Protein AF-A0A1D3K029-F1 (afdb_monomer)

Nearest PDB structures (foldseek):
  4qo6-assembly1_A  TM=7.933E-01  e=5.458E-03  Chlamydia trachomatis D/UW-3/CX
  4qq0-assembly1_A  TM=7.664E-01  e=1.690E-02  Chlamydia trachomatis D/UW-3/CX
  4alz-assembly1_A  TM=7.534E-01  e=2.314E-02  Yersinia enterocolitica
  8y9b-assembly1_A  TM=7.371E-01  e=9.807E-02  synthetic construct
  3tuf-assembly1_A  TM=4.312E-01  e=1.287E+00  Bacillus subtilis

Sequence (148 aa):
MNTADKAAALGVLHEPTQTVVQARAWLEQQLARSGLHQIKVSEVDGQLSAQGSYGSTQKNQWLGLQQAFDSHFGQQVMLLPGVVARNEIAKPRVRFQAVWFGDNPYVINDNGERLFPGAALADNWILERIENHEVILARGEERFTLTL

Organism: NCBI:txid1295141

Secondary structure (DSSP, 8-state):
---------------HHHHHHHHHHHHHHHHHHTT-TTEEEEEETTEEEEEEEE-GGGHHHHHHHHHHHHHHHTTT--EE--EEE----------EEEEE-SSS-EEEETTS-EE-TT-B-GGG-EEEEEETTEEEEEETTEEEEEE-

Structure (mmCIF, N/CA/C/O backbone):
data_AF-A0A1D3K029-F1
#
_entry.id   AF-A0A1D3K029-F1
#
loop_
_atom_site.group_PDB
_atom_site.id
_atom_site.type_symbol
_atom_site.label_atom_id
_atom_site.label_alt_id
_atom_site.label_comp_id
_atom_site.label_asym_id
_atom_site.label_entity_id
_atom_site.label_seq_id
_atom_site.pdbx_PDB_ins_code
_atom_site.Cartn_x
_atom_site.Cartn_y
_atom_site.Cartn_z
_atom_site.occupancy
_atom_site.B_iso_or_equiv
_atom_site.auth_seq_id
_atom_site.auth_comp_id
_atom_site.auth_asym_id
_atom_site.auth_atom_id
_atom_site.pdbx_PDB_model_num
ATOM 1 N N . MET A 1 1 ? -41.685 15.680 60.970 1.00 38.28 1 MET A N 1
ATOM 2 C CA . MET A 1 1 ? -40.921 14.418 60.991 1.00 38.28 1 MET A CA 1
ATOM 3 C C . MET A 1 1 ? -40.690 13.989 59.553 1.00 38.28 1 MET A C 1
ATOM 5 O O . MET A 1 1 ? -41.640 13.972 58.783 1.00 38.28 1 MET A O 1
ATOM 9 N N . ASN A 1 2 ? -39.413 13.775 59.234 1.00 33.38 2 ASN A N 1
ATOM 10 C CA . ASN A 1 2 ? -38.815 13.134 58.052 1.00 33.38 2 ASN A CA 1
ATOM 11 C C . ASN A 1 2 ? -39.607 11.862 57.633 1.00 33.38 2 ASN A C 1
ATOM 13 O O . ASN A 1 2 ? -40.258 11.273 58.490 1.00 33.38 2 ASN A O 1
ATOM 17 N N . THR A 1 3 ? -39.630 11.376 56.389 1.00 35.19 3 THR A N 1
ATOM 18 C CA . THR A 1 3 ? -38.476 11.015 55.551 1.00 35.19 3 THR A CA 1
ATOM 19 C C . THR A 1 3 ? -38.935 10.836 54.101 1.00 35.19 3 THR A C 1
ATOM 21 O O . THR A 1 3 ? -40.013 10.307 53.834 1.00 35.19 3 THR A O 1
ATOM 24 N N . ALA A 1 4 ? -38.086 11.284 53.184 1.00 43.00 4 ALA A N 1
ATOM 25 C CA . ALA A 1 4 ? -38.099 10.957 51.769 1.00 43.00 4 ALA A CA 1
ATOM 26 C C . ALA A 1 4 ? -38.114 9.438 51.518 1.00 43.00 4 ALA A C 1
ATOM 28 O O . ALA A 1 4 ? -37.456 8.706 52.244 1.00 43.00 4 ALA A O 1
ATOM 29 N N . ASP A 1 5 ? -38.739 8.994 50.428 1.00 38.47 5 ASP A N 1
ATOM 30 C CA . ASP A 1 5 ? -37.999 8.156 49.482 1.00 38.47 5 ASP A CA 1
ATOM 31 C C . ASP A 1 5 ? -38.565 8.319 48.069 1.00 38.47 5 ASP A C 1
ATOM 33 O O . ASP A 1 5 ? -39.542 7.711 47.639 1.00 38.47 5 ASP A O 1
ATOM 37 N N . LYS A 1 6 ? -37.940 9.255 47.363 1.00 45.12 6 LYS A N 1
ATOM 38 C CA . LYS A 1 6 ? -37.958 9.356 45.916 1.00 45.12 6 LYS A CA 1
ATOM 39 C C . 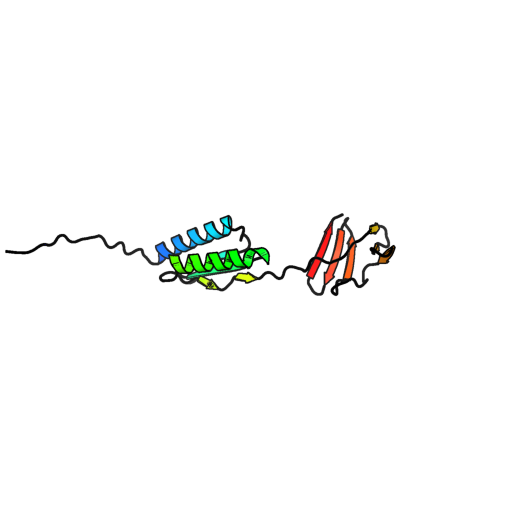LYS A 1 6 ? -36.802 8.471 45.441 1.00 45.12 6 LYS A C 1
ATOM 41 O O . LYS A 1 6 ? -35.728 9.002 45.186 1.00 45.12 6 LYS A O 1
ATOM 46 N N . ALA A 1 7 ? -37.005 7.158 45.343 1.00 39.88 7 ALA A N 1
ATOM 47 C CA . ALA A 1 7 ? -36.139 6.283 44.552 1.00 39.88 7 ALA A CA 1
ATOM 48 C C . ALA A 1 7 ? -36.397 6.615 43.069 1.00 39.88 7 ALA A C 1
ATOM 50 O O . ALA A 1 7 ? -37.390 6.198 42.484 1.00 39.88 7 ALA A O 1
ATOM 51 N N . ALA A 1 8 ? -35.741 7.606 42.468 1.00 37.59 8 ALA A N 1
ATOM 52 C CA . ALA A 1 8 ? -34.344 7.590 42.046 1.00 37.59 8 ALA A CA 1
ATOM 53 C C . ALA A 1 8 ? -34.042 6.384 41.147 1.00 37.59 8 ALA A C 1
ATOM 55 O O . ALA A 1 8 ? -33.658 5.318 41.604 1.00 37.59 8 ALA A O 1
ATOM 56 N N . ALA A 1 9 ? -34.212 6.656 39.853 1.00 40.34 9 ALA A N 1
ATOM 57 C CA . ALA A 1 9 ? -33.406 6.166 38.747 1.00 40.34 9 ALA A CA 1
ATOM 58 C C . ALA A 1 9 ? -33.281 4.644 38.598 1.00 40.34 9 ALA A C 1
ATOM 60 O O . ALA A 1 9 ? -32.461 3.981 39.224 1.00 40.34 9 ALA A O 1
ATOM 61 N N . LEU A 1 10 ? -34.024 4.151 37.609 1.00 41.97 10 LEU A N 1
ATOM 62 C CA . LEU A 1 10 ? -33.663 3.022 36.762 1.00 41.97 10 LEU A CA 1
ATOM 63 C C . LEU A 1 10 ? -32.200 3.188 36.312 1.00 41.97 10 LEU A C 1
ATOM 65 O O . LEU A 1 10 ? -31.910 3.840 35.310 1.00 41.97 10 LEU A O 1
ATOM 69 N N . GLY A 1 11 ? -31.271 2.660 37.105 1.00 42.06 11 GLY A N 1
ATOM 70 C CA . GLY A 1 11 ? -29.882 2.491 36.723 1.00 42.06 11 GLY A CA 1
ATOM 71 C C . GLY A 1 11 ? -29.857 1.480 35.594 1.00 42.06 11 GLY A C 1
ATOM 72 O O . GLY A 1 11 ? -29.977 0.281 35.824 1.00 42.06 11 GLY A O 1
ATOM 73 N N . VAL A 1 12 ? -29.793 1.988 34.369 1.00 52.19 12 VAL A N 1
ATOM 74 C CA . VAL A 1 12 ? -29.663 1.208 33.145 1.00 52.19 12 VAL A CA 1
ATOM 75 C C . VAL A 1 12 ? -28.347 0.438 33.249 1.00 52.19 12 VAL A C 1
ATOM 77 O O . VAL A 1 12 ? -27.272 0.979 32.984 1.00 52.19 12 VAL A O 1
ATOM 80 N N . LEU A 1 13 ? -28.423 -0.812 33.708 1.00 49.41 13 LEU A N 1
ATOM 81 C CA . LEU A 1 13 ? -27.365 -1.801 33.560 1.00 49.41 13 LEU A CA 1
ATOM 82 C C . LEU A 1 13 ? -27.228 -2.027 32.054 1.00 49.41 13 LEU A C 1
ATOM 84 O O . LEU A 1 13 ? -27.903 -2.879 31.488 1.00 49.41 13 LEU A O 1
ATOM 88 N N . HIS A 1 14 ? -26.445 -1.193 31.372 1.00 51.53 14 HIS A N 1
ATOM 89 C CA . HIS A 1 14 ? -26.073 -1.471 29.994 1.00 51.53 14 HIS A CA 1
ATOM 90 C C . HIS A 1 14 ? -25.283 -2.776 30.035 1.00 51.53 14 HIS A C 1
ATOM 92 O O . HIS A 1 14 ? -24.163 -2.813 30.546 1.00 51.53 14 HIS A O 1
ATOM 98 N N . GLU A 1 15 ? -25.923 -3.861 29.604 1.00 60.03 15 GLU A N 1
ATOM 99 C CA . GLU A 1 15 ? -25.316 -5.182 29.575 1.00 60.03 15 GLU A CA 1
ATOM 100 C C . GLU A 1 15 ? -24.002 -5.103 28.783 1.00 60.03 15 GLU A C 1
ATOM 102 O O . GLU A 1 15 ? -23.962 -4.426 27.750 1.00 60.03 15 GLU A O 1
ATOM 107 N N . PRO A 1 16 ? -22.922 -5.769 29.228 1.00 64.31 16 PRO A N 1
ATOM 108 C CA . PRO A 1 16 ? -21.606 -5.685 28.587 1.00 64.31 16 PRO A 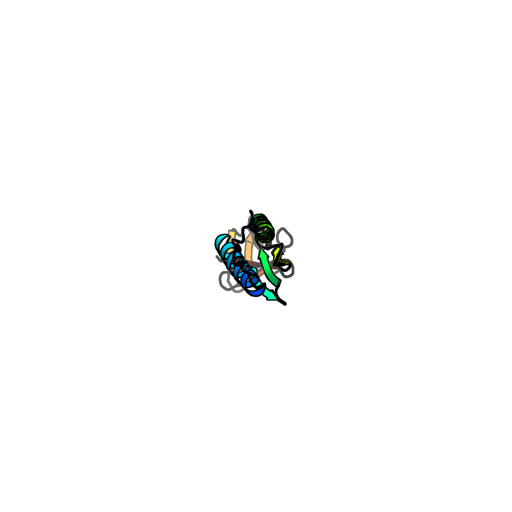CA 1
ATOM 109 C C . PRO A 1 16 ? -21.670 -5.945 27.073 1.00 64.31 16 PRO A C 1
ATOM 111 O O . PRO A 1 16 ? -20.986 -5.282 26.298 1.00 64.31 16 PRO A O 1
ATOM 114 N N . THR A 1 17 ? -22.581 -6.814 26.632 1.00 71.44 17 THR A N 1
ATOM 115 C CA . THR A 1 17 ? -2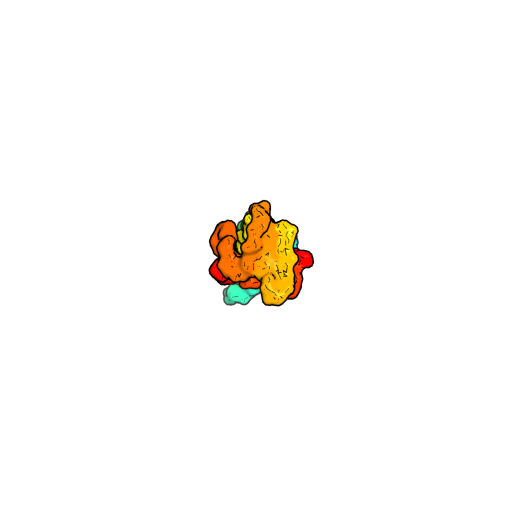2.847 -7.102 25.218 1.00 71.44 17 THR A CA 1
ATOM 116 C C . THR A 1 17 ? -23.358 -5.889 24.427 1.00 71.44 17 THR A C 1
ATOM 118 O O . THR A 1 17 ? -22.940 -5.685 23.290 1.00 71.44 17 THR A O 1
ATOM 121 N N . GLN A 1 18 ? -24.213 -5.037 25.007 1.00 81.44 18 GLN A N 1
ATOM 122 C CA . GLN A 1 18 ? -24.688 -3.813 24.343 1.00 81.44 18 GLN A CA 1
ATOM 123 C C . GLN A 1 18 ? -23.550 -2.804 24.154 1.00 81.44 18 GLN A C 1
ATOM 125 O O . GLN A 1 18 ? -23.440 -2.183 23.096 1.00 81.44 18 GLN A O 1
ATOM 130 N N . THR A 1 19 ? -22.664 -2.681 25.144 1.00 87.56 19 THR A N 1
ATOM 131 C CA . THR A 1 19 ? -21.506 -1.781 25.070 1.00 87.56 19 THR A CA 1
ATOM 132 C C . THR A 1 19 ? -20.505 -2.231 2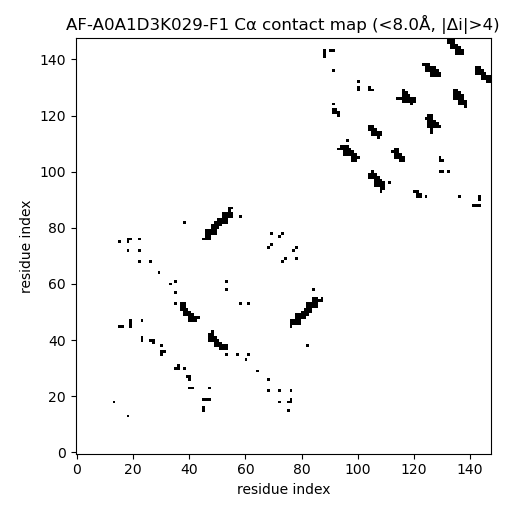4.002 1.00 87.56 19 THR A C 1
ATOM 134 O O . THR A 1 19 ? -20.003 -1.393 23.254 1.00 87.56 19 THR A O 1
ATOM 137 N N . VAL A 1 20 ? -20.259 -3.539 23.856 1.00 91.25 20 VAL A N 1
ATOM 138 C CA . VAL A 1 20 ? -19.376 -4.089 22.806 1.00 91.25 20 VAL A CA 1
ATOM 139 C C . VAL A 1 20 ? -19.926 -3.803 21.405 1.00 91.25 20 VAL A C 1
ATOM 141 O O . VAL A 1 20 ? -19.186 -3.341 20.534 1.00 91.25 20 VAL A O 1
ATOM 144 N N . VAL A 1 21 ? -21.233 -3.991 21.193 1.00 92.38 21 VAL A N 1
ATOM 145 C CA . VAL A 1 21 ? -21.894 -3.691 19.910 1.00 92.38 21 VAL A CA 1
ATOM 146 C C . VAL A 1 21 ? -21.788 -2.201 19.562 1.00 92.38 21 VAL A C 1
ATOM 148 O O . VAL A 1 21 ? -21.472 -1.852 18.423 1.00 92.38 21 VAL A O 1
ATOM 151 N N . GLN A 1 22 ? -21.994 -1.313 20.540 1.00 93.56 22 GLN A N 1
ATOM 152 C CA . GLN A 1 22 ? -21.854 0.135 20.348 1.00 93.56 22 GLN A CA 1
ATOM 153 C C . GLN A 1 22 ? -20.409 0.539 20.038 1.00 93.56 22 GLN A C 1
ATOM 155 O O . GLN A 1 22 ? -20.170 1.298 19.095 1.00 93.56 22 GLN A O 1
ATOM 160 N N . ALA A 1 23 ? -19.446 0.001 20.790 1.00 94.75 23 ALA A N 1
ATOM 161 C CA . ALA A 1 23 ? -18.024 0.253 20.589 1.00 94.75 23 ALA A CA 1
ATOM 162 C C . ALA A 1 23 ? -17.569 -0.199 19.192 1.00 94.75 23 ALA A C 1
ATOM 164 O O . ALA A 1 23 ? -16.852 0.532 18.503 1.00 94.75 23 ALA A O 1
ATOM 165 N N . ARG A 1 24 ? -18.048 -1.362 18.729 1.00 95.62 24 ARG A N 1
ATOM 166 C CA . ARG A 1 24 ? -17.774 -1.878 17.384 1.00 95.62 24 ARG A CA 1
ATOM 167 C C . ARG A 1 24 ? -18.319 -0.957 16.302 1.00 95.62 24 ARG A C 1
ATOM 169 O O . ARG A 1 24 ? -17.566 -0.562 15.415 1.00 95.62 24 ARG A O 1
ATOM 176 N N . ALA A 1 25 ? -19.599 -0.597 16.384 1.00 95.94 25 ALA A N 1
ATOM 177 C CA . ALA A 1 25 ? -20.240 0.264 15.393 1.00 95.94 25 ALA A CA 1
ATOM 178 C C . ALA A 1 25 ? -19.556 1.639 15.312 1.00 95.94 25 ALA A C 1
ATOM 180 O O . ALA A 1 25 ? -19.316 2.163 14.222 1.00 95.94 25 ALA A O 1
ATOM 181 N N . TRP A 1 26 ? -19.186 2.207 16.465 1.00 96.44 26 TRP A N 1
ATOM 182 C CA . TRP A 1 26 ? -18.422 3.449 16.522 1.00 96.44 26 TRP A CA 1
ATOM 183 C C . TRP A 1 26 ? -17.059 3.301 15.834 1.00 96.44 26 TRP A C 1
ATOM 185 O O . TRP A 1 26 ? -16.708 4.130 14.992 1.00 96.44 26 TRP A O 1
ATOM 195 N N . LEU A 1 27 ? -16.318 2.231 16.138 1.00 96.19 27 LEU A N 1
ATOM 196 C CA . LEU A 1 27 ? -14.984 1.989 15.590 1.00 96.19 27 LEU A CA 1
ATOM 197 C C . LEU A 1 27 ? -15.020 1.800 14.068 1.00 96.19 27 LEU A C 1
ATOM 199 O O . LEU A 1 27 ? -14.257 2.443 13.349 1.00 96.19 27 LEU A O 1
ATOM 203 N N . GLU A 1 28 ? -15.945 0.983 13.563 1.00 96.69 28 GLU A N 1
ATOM 204 C CA . GLU A 1 28 ? -16.149 0.760 12.126 1.00 96.69 28 GLU A CA 1
ATOM 205 C C . GLU A 1 28 ? -16.481 2.069 11.388 1.00 96.69 28 GLU A C 1
ATOM 207 O O . GLU A 1 28 ? -15.929 2.345 10.318 1.00 96.69 28 GLU A O 1
ATOM 212 N N . GLN A 1 29 ? -17.315 2.924 11.987 1.00 96.81 29 GLN A N 1
ATOM 213 C CA . GLN A 1 29 ? -17.647 4.229 11.420 1.00 96.81 29 GLN A CA 1
ATOM 214 C C . GLN A 1 29 ? -16.427 5.161 11.351 1.00 96.81 29 GLN A C 1
ATOM 216 O O . GLN A 1 29 ? -16.237 5.844 10.342 1.00 96.81 29 GLN A O 1
ATOM 221 N N . GLN A 1 30 ? -15.599 5.215 12.401 1.00 96.38 30 GLN A N 1
ATOM 222 C CA . GLN A 1 30 ? -14.397 6.057 12.395 1.00 96.38 30 GLN A CA 1
ATOM 223 C C . GLN A 1 30 ? -13.349 5.543 11.404 1.00 96.38 30 GLN A C 1
ATOM 225 O O . GLN A 1 30 ? -12.776 6.336 10.659 1.00 96.38 30 GLN A O 1
ATOM 230 N N . LEU A 1 31 ? -13.160 4.222 11.310 1.00 95.88 31 LEU A N 1
ATOM 231 C CA . LEU A 1 31 ? -12.271 3.616 10.316 1.00 95.88 31 LEU A CA 1
ATOM 232 C C . LEU A 1 31 ? -12.675 3.997 8.886 1.00 95.88 31 LEU A C 1
ATOM 234 O O . LEU A 1 31 ? -11.815 4.353 8.078 1.00 95.88 31 LEU A O 1
ATOM 238 N N . ALA A 1 32 ? -13.977 3.982 8.582 1.00 94.50 32 ALA A N 1
ATOM 239 C CA . ALA A 1 32 ? -14.488 4.402 7.281 1.00 94.50 32 ALA A CA 1
ATOM 240 C C . ALA A 1 32 ? -14.241 5.897 7.008 1.00 94.50 32 ALA A C 1
ATOM 242 O O . ALA A 1 32 ? -13.800 6.251 5.916 1.00 94.50 32 ALA A O 1
ATOM 243 N N . ARG A 1 33 ? -14.475 6.769 7.998 1.00 94.50 33 ARG A N 1
ATOM 244 C CA . ARG A 1 33 ? -14.271 8.226 7.876 1.00 94.50 33 ARG A CA 1
ATOM 245 C C . ARG A 1 33 ? -12.802 8.615 7.701 1.00 94.50 33 ARG A C 1
ATOM 247 O O . ARG A 1 33 ? -12.513 9.555 6.969 1.00 94.50 33 ARG A O 1
ATOM 254 N N . SER A 1 34 ? -11.885 7.885 8.333 1.00 92.00 34 SER A N 1
ATOM 255 C CA . SER A 1 34 ? -10.438 8.130 8.257 1.00 92.00 34 SER A CA 1
ATOM 256 C C . SER A 1 34 ? -9.746 7.410 7.089 1.00 92.00 34 SER A C 1
ATOM 258 O O . SER A 1 34 ? -8.519 7.451 6.984 1.00 92.00 34 SER A O 1
ATOM 260 N N . GLY A 1 35 ? -10.496 6.725 6.217 1.00 91.62 35 GLY A N 1
ATOM 261 C CA . GLY A 1 35 ? -9.940 6.005 5.066 1.00 91.62 35 GLY A CA 1
ATOM 262 C C . GLY A 1 35 ? -9.132 4.748 5.427 1.00 91.62 35 GLY A C 1
ATOM 263 O O . GLY A 1 35 ? -8.355 4.246 4.613 1.00 91.62 35 GLY A O 1
ATOM 264 N N . LEU A 1 36 ? -9.291 4.217 6.642 1.00 93.38 36 LEU A N 1
ATOM 265 C CA . LEU A 1 36 ? -8.575 3.049 7.168 1.00 93.38 36 LEU A CA 1
ATOM 266 C C . LEU A 1 36 ? -9.265 1.728 6.768 1.00 93.38 36 LEU A C 1
ATOM 268 O O . LEU A 1 36 ? -9.447 0.821 7.575 1.00 93.38 36 LEU A O 1
ATOM 272 N N . HIS A 1 37 ? -9.654 1.594 5.497 1.00 91.38 37 HIS A N 1
ATOM 273 C CA . HIS A 1 37 ? -10.496 0.488 5.001 1.00 91.38 37 HIS A CA 1
ATOM 274 C C . HIS A 1 37 ? -9.857 -0.909 5.084 1.00 91.38 37 HIS A C 1
ATOM 276 O O . HIS A 1 37 ? -10.550 -1.924 4.969 1.00 91.38 37 HIS A O 1
ATOM 282 N N . GLN A 1 38 ? -8.533 -0.953 5.242 1.00 90.69 38 GLN A N 1
ATOM 283 C CA . GLN A 1 38 ? -7.735 -2.174 5.360 1.00 90.69 38 GLN A CA 1
ATOM 284 C C . GLN A 1 38 ? -7.738 -2.748 6.784 1.00 90.69 38 GLN A C 1
ATOM 286 O O . GLN A 1 38 ? -7.195 -3.828 6.994 1.00 90.69 38 GLN A O 1
ATOM 291 N N . ILE A 1 39 ? -8.327 -2.038 7.750 1.00 94.69 39 ILE A N 1
ATOM 292 C CA . ILE A 1 39 ? -8.511 -2.507 9.120 1.00 94.69 39 ILE A CA 1
ATOM 293 C C . ILE A 1 39 ? -9.930 -3.058 9.248 1.00 94.69 39 ILE A C 1
ATOM 295 O O . ILE A 1 39 ? -10.904 -2.400 8.875 1.00 94.69 39 ILE A O 1
ATOM 299 N N . LYS A 1 40 ? -10.048 -4.279 9.761 1.00 95.00 40 LYS A N 1
ATOM 300 C CA . LYS A 1 40 ? -11.313 -4.955 10.050 1.00 95.00 40 LYS A CA 1
ATOM 301 C C . LYS A 1 40 ? -11.474 -5.118 11.550 1.00 95.00 40 LYS A C 1
ATOM 303 O O . LYS A 1 40 ? -10.494 -5.344 12.254 1.00 95.00 40 LYS A O 1
ATOM 308 N N . VAL A 1 41 ? -12.714 -5.001 12.012 1.00 95.44 41 VAL A N 1
ATOM 309 C CA . VAL A 1 41 ? -13.078 -5.155 13.419 1.00 95.44 41 VAL A CA 1
ATOM 310 C C . VAL A 1 41 ? -13.896 -6.429 13.570 1.00 95.44 41 VAL A C 1
ATOM 312 O O . VAL A 1 41 ? -14.862 -6.649 12.837 1.00 95.44 41 VAL A O 1
ATOM 315 N N . SER A 1 42 ? -13.511 -7.264 14.524 1.00 93.88 42 SER A N 1
ATOM 316 C CA . SER A 1 42 ? -14.249 -8.455 14.934 1.00 93.88 42 SER A CA 1
ATOM 317 C C . SER A 1 42 ? -14.387 -8.490 16.450 1.00 93.88 42 SER A C 1
ATOM 319 O O . SER A 1 42 ? -13.641 -7.828 17.164 1.00 93.88 42 SER A O 1
ATOM 321 N N . GLU A 1 43 ? -15.337 -9.273 16.944 1.00 92.88 43 GLU A N 1
ATOM 322 C CA . GLU A 1 43 ? -15.479 -9.548 18.372 1.00 92.88 43 GLU A CA 1
ATOM 323 C C . GLU A 1 43 ? -14.819 -10.891 18.702 1.00 92.88 43 GLU A C 1
ATOM 325 O O . GLU A 1 43 ? -14.964 -11.849 17.941 1.00 92.88 43 GLU A O 1
ATOM 330 N N . VAL A 1 44 ? -14.077 -10.948 19.807 1.00 88.94 44 VAL A N 1
ATOM 331 C CA . VAL A 1 44 ? -13.414 -12.150 20.325 1.00 88.94 44 VAL A CA 1
ATOM 332 C C . VAL A 1 44 ? -13.602 -12.165 21.840 1.00 88.94 44 VAL A C 1
ATOM 334 O O . VAL A 1 44 ? -13.111 -11.269 22.518 1.00 88.94 44 VAL A O 1
ATOM 337 N N . ASP A 1 45 ? -14.338 -13.147 22.363 1.00 85.38 45 ASP A N 1
ATOM 338 C CA . ASP A 1 45 ? -14.570 -13.342 23.805 1.00 85.38 45 ASP A CA 1
ATOM 339 C C . ASP A 1 45 ? -15.058 -12.078 24.553 1.00 85.38 45 ASP A C 1
ATOM 341 O O . ASP A 1 45 ? -14.596 -11.759 25.649 1.00 85.38 45 ASP A O 1
ATOM 345 N N . GLY A 1 46 ? -15.980 -11.320 23.945 1.00 84.00 46 GLY A N 1
ATOM 346 C CA . GLY A 1 46 ? -16.512 -10.069 24.508 1.00 84.00 46 GLY A CA 1
ATOM 347 C C . GLY A 1 46 ? -15.558 -8.870 24.422 1.00 84.00 46 GLY A C 1
ATOM 348 O O . GLY A 1 46 ? -15.834 -7.813 24.988 1.00 84.00 46 GLY A O 1
ATOM 349 N N . GLN A 1 47 ? -14.439 -9.014 23.714 1.00 88.94 47 GLN A N 1
ATOM 350 C CA . GLN A 1 47 ? -13.490 -7.949 23.395 1.00 88.94 47 GLN A CA 1
ATOM 351 C C . GLN A 1 47 ? -13.546 -7.626 21.905 1.00 88.94 47 GLN A C 1
ATOM 353 O O . GLN A 1 47 ? -14.018 -8.427 21.096 1.00 88.94 47 GLN A O 1
ATOM 358 N N . LEU A 1 48 ? -13.025 -6.466 21.515 1.00 94.88 48 LEU A N 1
ATOM 359 C CA . LEU A 1 48 ? -12.884 -6.122 20.104 1.00 94.88 48 LEU A CA 1
ATOM 360 C C . LEU A 1 48 ? -11.463 -6.394 19.635 1.00 94.88 48 LEU A C 1
ATOM 362 O O . LEU A 1 48 ? -10.501 -6.043 20.303 1.00 94.88 48 LEU A O 1
ATOM 366 N N . SER A 1 49 ? -11.323 -6.979 18.454 1.00 94.69 49 SER A N 1
ATOM 367 C CA . SER A 1 49 ? -10.052 -7.144 17.761 1.00 94.69 49 SER A CA 1
ATOM 368 C C 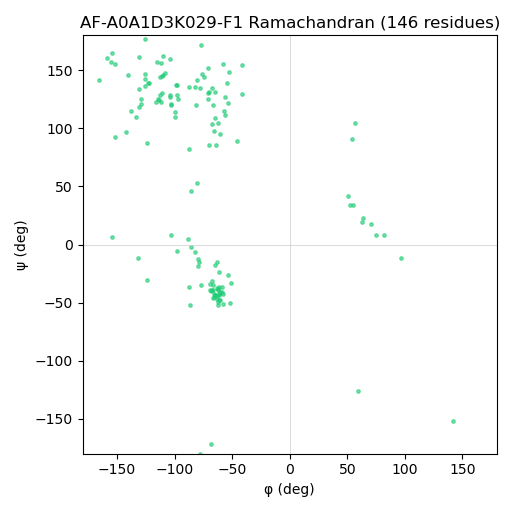. SER A 1 49 ? -10.064 -6.308 16.493 1.00 94.69 49 SER A C 1
ATOM 370 O O . SER A 1 49 ? -10.960 -6.448 15.661 1.00 94.69 49 SER A O 1
ATOM 372 N N . ALA A 1 50 ? -9.070 -5.432 16.350 1.00 95.25 50 ALA A N 1
ATOM 373 C CA . ALA A 1 50 ? -8.813 -4.723 15.106 1.00 95.25 50 ALA A CA 1
ATOM 374 C C . ALA A 1 50 ? -7.615 -5.366 14.408 1.00 95.25 50 ALA A C 1
ATOM 376 O O . ALA A 1 50 ? -6.512 -5.392 14.954 1.00 95.25 50 ALA A O 1
ATOM 377 N N . GLN A 1 51 ? -7.829 -5.867 13.196 1.00 95.19 51 GLN A N 1
ATOM 378 C CA . GLN A 1 51 ? -6.813 -6.553 12.404 1.00 95.19 51 GLN A CA 1
ATOM 379 C C . GLN A 1 51 ? -6.622 -5.866 11.060 1.00 95.19 51 GLN A C 1
ATOM 381 O O . GLN A 1 51 ? -7.591 -5.472 10.413 1.00 95.19 51 GLN A O 1
ATOM 386 N N . GLY A 1 52 ? -5.373 -5.738 10.621 1.00 92.44 52 GLY A N 1
ATOM 387 C CA . GLY A 1 52 ? -5.055 -5.208 9.299 1.00 92.44 52 GLY A CA 1
ATOM 388 C C . GLY A 1 52 ? -3.826 -4.319 9.302 1.00 92.44 52 GLY A C 1
ATOM 389 O O . GLY A 1 52 ? -2.927 -4.477 10.125 1.00 92.44 52 GLY A O 1
ATOM 390 N N . SER A 1 53 ? -3.784 -3.376 8.362 1.00 91.81 53 SER A N 1
ATOM 391 C CA . SER A 1 53 ? -2.621 -2.506 8.195 1.00 91.81 53 SER A CA 1
ATOM 392 C C . SER A 1 53 ? -2.983 -1.060 7.875 1.00 91.81 53 SER A C 1
ATOM 394 O O . SER A 1 53 ? -3.911 -0.845 7.096 1.00 91.81 53 SER A O 1
ATOM 396 N N . TYR A 1 54 ? -2.204 -0.094 8.361 1.00 90.19 54 TYR A N 1
ATOM 397 C CA . TYR A 1 54 ? -2.272 1.313 7.932 1.00 90.19 54 TYR A CA 1
ATOM 398 C C . TYR A 1 54 ? -1.049 1.703 7.081 1.00 90.19 54 TYR A C 1
ATOM 400 O O . TYR A 1 54 ? 0.044 1.187 7.303 1.00 90.19 54 TYR A O 1
ATOM 408 N N . GLY A 1 55 ? -1.219 2.607 6.109 1.00 85.19 55 GLY A N 1
ATOM 409 C CA . GLY A 1 55 ? -0.109 3.169 5.316 1.00 85.19 55 GLY A CA 1
ATOM 410 C C . GLY A 1 55 ? 0.694 4.246 6.063 1.00 85.19 55 GLY A C 1
ATOM 411 O O . GLY A 1 55 ? 0.277 4.712 7.126 1.00 85.19 55 GLY A O 1
ATOM 412 N N . SER A 1 56 ? 1.820 4.705 5.504 1.00 78.75 56 SER A N 1
ATOM 413 C CA . SER A 1 56 ? 2.749 5.633 6.182 1.00 78.75 56 SER A CA 1
ATOM 414 C C . SER A 1 56 ? 2.091 6.949 6.597 1.00 78.75 56 SER A C 1
ATOM 416 O O . SER A 1 56 ? 2.375 7.488 7.667 1.00 78.75 56 SER A O 1
ATOM 418 N N . THR A 1 57 ? 1.169 7.460 5.781 1.00 82.81 57 THR A N 1
ATOM 419 C CA . THR A 1 57 ? 0.444 8.717 6.041 1.00 82.81 57 THR A CA 1
ATOM 420 C C . THR A 1 57 ? -0.693 8.559 7.054 1.00 82.81 57 THR A C 1
ATOM 422 O O . THR A 1 57 ? -1.195 9.546 7.589 1.00 82.81 57 THR A O 1
ATOM 425 N N . GLN A 1 58 ? -1.096 7.321 7.347 1.00 89.94 58 GLN A N 1
ATOM 426 C CA . GLN A 1 58 ? -2.269 7.001 8.159 1.00 89.94 58 GLN A CA 1
ATOM 427 C C . GLN A 1 58 ? -1.929 6.695 9.622 1.00 89.94 58 GLN A C 1
ATOM 429 O O . GLN A 1 58 ? -2.835 6.555 10.442 1.00 89.94 58 GLN A O 1
ATOM 434 N N . LYS A 1 59 ? -0.639 6.643 9.982 1.00 90.19 59 LYS A N 1
ATOM 435 C CA . LYS A 1 59 ? -0.184 6.333 11.346 1.00 90.19 59 LYS A CA 1
ATOM 436 C C . LYS A 1 59 ? -0.850 7.214 12.406 1.00 90.19 59 LYS A C 1
ATOM 438 O O . LYS A 1 59 ? -1.401 6.699 13.373 1.00 90.19 59 LYS A O 1
ATOM 443 N N . ASN A 1 60 ? -0.839 8.533 12.211 1.00 92.06 60 ASN A N 1
ATOM 444 C CA . ASN A 1 60 ? -1.424 9.469 13.178 1.00 92.06 60 ASN A CA 1
ATOM 445 C C . ASN A 1 60 ? -2.952 9.335 13.268 1.00 92.06 60 ASN A C 1
ATOM 447 O O . ASN A 1 60 ? -3.510 9.519 14.345 1.00 92.06 60 ASN A O 1
ATOM 451 N N . GLN A 1 61 ? -3.619 8.975 12.165 1.00 93.81 61 GLN A N 1
ATOM 452 C CA . GLN A 1 61 ? -5.063 8.718 12.154 1.00 93.81 61 GLN A CA 1
ATOM 453 C C . GLN A 1 61 ? -5.403 7.476 12.979 1.00 93.81 61 GLN A C 1
ATOM 455 O O . GLN A 1 61 ? -6.307 7.520 13.806 1.00 93.81 61 GLN A O 1
ATOM 460 N N . TRP A 1 62 ? -4.646 6.390 12.798 1.00 94.62 62 TRP A N 1
ATOM 461 C CA . TRP A 1 62 ? -4.825 5.169 13.578 1.00 94.62 62 TRP A CA 1
ATOM 462 C C . TRP A 1 62 ? -4.569 5.401 15.073 1.00 94.62 62 TRP A C 1
ATOM 464 O O . TRP A 1 62 ? -5.424 5.069 15.888 1.00 94.62 62 TRP A O 1
ATOM 474 N N . LEU A 1 63 ? -3.449 6.037 15.436 1.00 93.75 63 LEU A N 1
ATOM 475 C CA . LEU A 1 63 ? -3.124 6.321 16.840 1.00 93.75 63 LEU A CA 1
ATOM 476 C C . LEU A 1 63 ? -4.170 7.223 17.510 1.00 93.75 63 LEU A C 1
ATOM 478 O O . LEU A 1 63 ? -4.594 6.943 18.629 1.00 93.75 63 LEU A O 1
ATOM 482 N N . GLY A 1 64 ? -4.623 8.275 16.820 1.00 94.88 64 GLY A N 1
ATOM 483 C CA . GLY A 1 64 ? -5.678 9.150 17.334 1.00 94.88 64 GLY A CA 1
ATOM 484 C C . GLY A 1 64 ? -7.008 8.417 17.525 1.00 94.88 64 GLY A C 1
ATOM 485 O O . GLY A 1 64 ? -7.704 8.641 18.513 1.00 94.88 64 GLY A O 1
ATOM 486 N N . LEU A 1 65 ? -7.340 7.498 16.618 1.00 95.25 65 LEU A N 1
ATOM 487 C CA . LEU A 1 65 ? -8.544 6.677 16.706 1.00 95.25 65 LEU A CA 1
ATOM 488 C C . LEU A 1 65 ? -8.468 5.663 17.859 1.00 95.25 65 LEU A C 1
ATOM 490 O O . LEU A 1 65 ? -9.461 5.506 18.567 1.00 95.25 65 LEU A O 1
ATOM 494 N N . GLN A 1 66 ? -7.308 5.041 18.105 1.00 94.50 66 GLN A N 1
ATOM 495 C CA . GLN A 1 66 ? -7.097 4.197 19.290 1.00 94.50 66 GLN A CA 1
ATOM 496 C C . GLN A 1 66 ? -7.282 4.999 20.582 1.00 94.50 66 GLN A C 1
ATOM 498 O O . GLN A 1 66 ? -8.046 4.598 21.452 1.00 94.50 66 GLN A O 1
ATOM 503 N N . GLN A 1 67 ? -6.666 6.179 20.676 1.00 95.38 67 GLN A N 1
ATOM 504 C CA . GLN A 1 67 ? -6.786 7.030 21.861 1.00 95.38 67 GLN A CA 1
ATOM 505 C C . GLN A 1 67 ? -8.235 7.482 22.111 1.00 95.38 67 GLN A C 1
ATOM 507 O O . GLN A 1 67 ? -8.692 7.526 23.257 1.00 95.38 67 GLN A O 1
ATOM 512 N N . ALA A 1 68 ? -8.970 7.808 21.045 1.00 94.69 68 ALA A N 1
ATOM 513 C CA . ALA A 1 68 ? -10.387 8.134 21.138 1.00 94.69 68 ALA A CA 1
ATOM 514 C C . ALA A 1 68 ? -11.216 6.916 21.581 1.00 94.69 68 ALA A C 1
ATOM 516 O O . ALA A 1 68 ? -12.069 7.059 22.455 1.00 94.69 68 ALA A O 1
ATOM 517 N N . PHE A 1 69 ? -10.936 5.721 21.050 1.00 95.31 69 PHE A N 1
ATOM 518 C CA . PHE A 1 69 ? -11.593 4.484 21.478 1.00 95.31 69 PHE A CA 1
ATOM 519 C C . PHE A 1 69 ? -11.390 4.231 22.975 1.00 95.31 69 PHE A C 1
A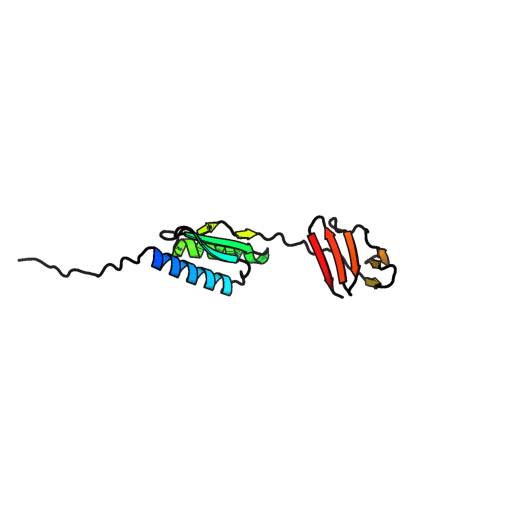TOM 521 O O . PHE A 1 69 ? -12.366 4.062 23.705 1.00 95.31 69 PHE A O 1
ATOM 528 N N . ASP A 1 70 ? -10.143 4.278 23.443 1.00 93.44 70 ASP A N 1
ATOM 529 C CA . ASP A 1 70 ? -9.797 4.028 24.843 1.00 93.44 70 ASP A CA 1
ATOM 530 C C . ASP A 1 70 ? -10.472 5.041 25.780 1.00 93.44 70 ASP A C 1
ATOM 532 O O . ASP A 1 70 ? -10.945 4.680 26.857 1.00 93.44 70 ASP A O 1
ATOM 536 N N . SER A 1 71 ? -10.599 6.297 25.341 1.00 93.81 71 SER A N 1
ATOM 537 C CA . SER A 1 71 ? -11.283 7.353 26.099 1.00 93.81 71 SER A CA 1
ATOM 538 C C . SER A 1 71 ? -12.799 7.140 26.195 1.00 93.81 71 SER A C 1
ATOM 540 O O . SER A 1 71 ? -13.399 7.498 27.207 1.00 93.81 71 SER A O 1
ATOM 542 N N . HIS A 1 72 ? -13.430 6.582 25.155 1.00 92.75 72 HIS A N 1
ATOM 543 C CA . HIS A 1 72 ? -14.880 6.361 25.111 1.00 92.75 72 HIS A CA 1
ATOM 544 C C . HIS A 1 72 ? -15.313 5.019 25.714 1.00 92.75 72 HIS A C 1
ATOM 546 O O . HIS A 1 72 ? -16.366 4.954 26.343 1.00 92.75 72 HIS A O 1
ATOM 552 N N . PHE A 1 73 ? -14.522 3.961 25.520 1.00 93.69 73 PHE A N 1
ATOM 553 C CA . PHE A 1 73 ? -14.926 2.580 25.803 1.00 93.69 73 PHE A CA 1
ATOM 554 C C . PHE A 1 73 ? -13.902 1.780 26.614 1.00 93.69 73 PHE A C 1
ATOM 556 O O . PHE A 1 73 ? -14.250 0.713 27.113 1.00 93.69 73 PHE A O 1
ATOM 563 N N . GLY A 1 74 ? -12.671 2.271 26.801 1.00 88.69 74 GLY A N 1
ATOM 564 C CA . GLY A 1 74 ? -11.553 1.490 27.351 1.00 88.69 74 GLY A CA 1
ATOM 565 C C . GLY A 1 74 ? -11.734 0.984 28.788 1.00 88.69 74 GLY A C 1
ATOM 566 O O . GLY A 1 74 ? -11.019 0.082 29.212 1.00 88.69 74 GLY A O 1
ATOM 567 N N . GLN A 1 75 ? -12.706 1.514 29.539 1.00 89.88 75 GLN A N 1
ATOM 568 C CA . GLN A 1 75 ? -13.071 0.984 30.862 1.00 89.88 75 GLN A CA 1
ATOM 569 C C . GLN A 1 75 ? -13.967 -0.263 30.804 1.00 89.88 75 GLN A C 1
ATOM 571 O O . GLN A 1 75 ? -14.085 -0.973 31.799 1.00 89.88 75 GLN A O 1
ATOM 576 N N . GLN A 1 76 ? -14.628 -0.512 29.671 1.00 90.12 76 GLN A N 1
ATOM 577 C CA . GLN A 1 76 ? -15.653 -1.552 29.521 1.00 90.12 76 GLN A CA 1
ATOM 578 C C . GLN A 1 76 ? -15.338 -2.537 28.393 1.00 90.12 76 GLN A C 1
ATOM 580 O O . GLN A 1 76 ? -15.738 -3.694 28.467 1.00 90.12 76 GLN A O 1
ATOM 585 N N . VAL A 1 77 ? -14.642 -2.082 27.349 1.00 91.44 77 VAL A N 1
ATOM 586 C CA . VAL A 1 77 ? -14.337 -2.860 26.149 1.00 91.44 77 VAL A CA 1
ATOM 587 C C . VAL A 1 77 ? -12.850 -2.738 25.854 1.00 91.44 77 VAL A C 1
ATOM 589 O O . VAL A 1 77 ? -12.343 -1.650 25.590 1.00 91.44 77 VAL A O 1
ATOM 592 N N . MET A 1 78 ? -12.152 -3.871 25.878 1.00 91.81 78 MET A N 1
ATOM 593 C CA . MET A 1 78 ? -10.745 -3.940 25.497 1.00 91.81 78 MET A CA 1
ATOM 594 C C . MET A 1 78 ? -10.612 -4.033 23.973 1.00 91.81 78 MET A C 1
ATOM 596 O O . MET A 1 78 ? -11.327 -4.808 23.331 1.00 91.81 78 MET A O 1
ATOM 600 N N . LEU A 1 79 ? -9.680 -3.261 23.408 1.00 93.81 79 LEU A N 1
ATOM 601 C CA . LEU A 1 79 ? -9.272 -3.365 22.010 1.00 93.81 79 LEU A CA 1
ATOM 602 C C . LEU A 1 79 ? -7.974 -4.171 21.907 1.00 93.81 79 LEU A C 1
ATOM 604 O O . LEU A 1 79 ? -6.900 -3.708 22.291 1.00 93.81 79 LEU A O 1
ATOM 608 N N . LEU A 1 80 ? -8.066 -5.381 21.367 1.00 91.12 80 LEU A N 1
ATOM 609 C CA . LEU A 1 80 ? -6.922 -6.240 21.118 1.00 91.12 80 LEU A CA 1
ATOM 610 C C . LEU A 1 80 ? -6.063 -5.678 19.975 1.00 91.12 80 LEU A C 1
ATOM 612 O O . LEU A 1 80 ? -6.587 -5.365 18.897 1.00 91.12 80 LEU A O 1
ATOM 616 N N . PRO A 1 81 ? -4.737 -5.589 20.171 1.00 82.44 81 PRO A N 1
ATOM 617 C CA . PRO A 1 81 ? -3.828 -5.119 19.142 1.00 82.44 81 PRO A CA 1
ATOM 618 C C . PRO A 1 81 ? -3.702 -6.160 18.023 1.00 82.44 81 PRO A C 1
ATOM 620 O O . PRO A 1 81 ? -3.343 -7.309 18.259 1.00 82.44 81 PRO A O 1
ATOM 623 N N . GLY A 1 82 ? -3.958 -5.743 16.787 1.00 89.50 82 GLY A N 1
ATOM 624 C CA . GLY A 1 82 ? -3.736 -6.563 15.589 1.00 89.50 82 GLY A CA 1
ATOM 625 C C . GLY A 1 82 ? -3.499 -5.741 14.322 1.00 89.50 82 GLY A C 1
ATOM 626 O O . GLY A 1 82 ? -3.429 -6.289 13.222 1.00 89.50 82 GLY A O 1
ATOM 627 N N . VAL A 1 83 ? -3.381 -4.420 14.464 1.00 90.75 83 VAL A N 1
ATOM 628 C CA . VAL A 1 83 ? -3.113 -3.506 13.357 1.00 90.75 83 VAL A CA 1
ATOM 629 C C . VAL A 1 83 ? -1.626 -3.206 13.302 1.00 90.75 83 VAL A C 1
ATOM 631 O O . VAL A 1 83 ? -1.040 -2.720 14.270 1.00 90.75 83 VAL A O 1
ATOM 634 N N . VAL A 1 84 ? -1.028 -3.450 12.143 1.00 90.75 84 VAL A N 1
ATOM 635 C CA . VAL A 1 84 ? 0.397 -3.221 11.899 1.00 90.75 84 VAL A CA 1
ATOM 636 C C . VAL A 1 84 ? 0.614 -2.082 10.906 1.00 90.75 84 VAL A C 1
ATOM 638 O O . VAL A 1 84 ? -0.244 -1.770 10.083 1.00 90.75 84 VAL A O 1
ATOM 641 N N . ALA A 1 85 ? 1.779 -1.441 10.954 1.00 86.06 85 ALA A N 1
ATOM 642 C CA . ALA A 1 85 ? 2.177 -0.571 9.854 1.00 86.06 85 ALA A CA 1
ATOM 643 C C . ALA A 1 85 ? 2.370 -1.432 8.598 1.00 86.06 85 ALA A C 1
ATOM 645 O O . ALA A 1 85 ? 3.042 -2.464 8.644 1.00 86.06 85 ALA A O 1
ATOM 646 N N . ARG A 1 86 ? 1.781 -1.023 7.474 1.00 80.69 86 ARG A N 1
ATOM 647 C CA . ARG A 1 86 ? 2.103 -1.615 6.178 1.00 80.69 86 ARG A CA 1
ATOM 648 C C . ARG A 1 86 ? 3.511 -1.163 5.801 1.00 80.69 86 ARG A C 1
ATOM 650 O O . ARG A 1 86 ? 3.776 0.037 5.799 1.00 80.69 86 ARG A O 1
ATOM 657 N N . ASN A 1 87 ? 4.376 -2.098 5.416 1.00 67.19 87 ASN A N 1
ATOM 658 C CA . ASN A 1 87 ? 5.582 -1.731 4.682 1.00 67.19 87 ASN A CA 1
ATOM 659 C C . ASN A 1 87 ? 5.144 -1.147 3.341 1.00 67.19 87 ASN A C 1
ATOM 661 O O . ASN A 1 87 ? 4.609 -1.853 2.485 1.00 67.19 87 ASN A O 1
ATOM 665 N N . GLU A 1 88 ? 5.305 0.162 3.179 1.00 63.69 88 GLU A N 1
ATOM 666 C CA . GLU A 1 88 ? 5.203 0.755 1.858 1.00 63.69 88 GLU A CA 1
ATOM 667 C C . GLU A 1 88 ? 6.375 0.239 1.038 1.00 63.69 88 GLU A C 1
ATOM 669 O O . GLU A 1 88 ? 7.535 0.457 1.394 1.00 63.69 88 GLU A O 1
ATOM 674 N N . ILE A 1 89 ? 6.057 -0.446 -0.061 1.00 64.81 89 ILE A N 1
ATOM 675 C CA . ILE A 1 89 ? 7.046 -0.757 -1.082 1.00 64.81 89 ILE A CA 1
ATOM 676 C C . ILE A 1 89 ? 7.635 0.585 -1.497 1.00 64.81 89 ILE A C 1
ATOM 678 O O . ILE A 1 89 ? 6.930 1.437 -2.047 1.00 64.81 89 ILE A O 1
ATOM 682 N N . ALA A 1 90 ? 8.906 0.803 -1.160 1.00 67.56 90 ALA A N 1
ATOM 683 C CA . ALA A 1 90 ? 9.574 2.053 -1.471 1.00 67.56 90 ALA A CA 1
ATOM 684 C C . ALA A 1 90 ? 9.490 2.245 -2.983 1.00 67.56 90 ALA A C 1
ATOM 686 O O . ALA A 1 90 ? 10.033 1.434 -3.733 1.00 67.56 90 ALA A O 1
ATOM 687 N N . LYS A 1 91 ? 8.773 3.287 -3.426 1.00 76.44 91 LYS A N 1
ATOM 688 C CA . LYS A 1 91 ? 8.589 3.535 -4.854 1.00 76.44 91 LYS A CA 1
ATOM 689 C C . LYS A 1 91 ? 9.975 3.583 -5.513 1.00 76.44 91 LYS A C 1
ATOM 691 O O . LYS A 1 91 ? 10.785 4.419 -5.098 1.00 76.44 91 LYS A O 1
ATOM 696 N N . PRO A 1 92 ? 10.256 2.718 -6.503 1.00 82.31 92 PRO A N 1
ATOM 697 C CA . PRO A 1 92 ? 11.556 2.672 -7.151 1.00 82.31 92 PRO A CA 1
ATOM 698 C C . PRO A 1 92 ? 11.892 4.055 -7.706 1.00 82.31 92 PRO A C 1
ATOM 700 O O . PRO A 1 92 ? 11.093 4.652 -8.433 1.00 82.31 92 PRO A O 1
ATOM 703 N N . ARG A 1 93 ? 13.068 4.587 -7.360 1.00 85.00 93 ARG A N 1
ATOM 704 C CA . ARG A 1 93 ? 13.556 5.879 -7.868 1.00 85.00 93 ARG A CA 1
ATOM 705 C C . ARG A 1 93 ? 14.148 5.720 -9.264 1.00 85.00 93 ARG A C 1
ATOM 707 O O . ARG A 1 93 ? 15.288 6.089 -9.513 1.00 85.00 93 ARG A O 1
ATOM 714 N N . VAL A 1 94 ? 13.373 5.137 -10.166 1.00 87.75 94 VAL A N 1
ATOM 715 C CA . VAL A 1 94 ? 13.797 4.865 -11.536 1.00 87.75 94 VAL A CA 1
ATOM 716 C C . VAL A 1 94 ? 13.054 5.773 -12.499 1.00 87.75 94 VAL A C 1
ATOM 718 O O . VAL A 1 94 ? 11.890 6.125 -12.287 1.00 87.75 94 VAL A O 1
ATOM 721 N N . ARG A 1 95 ? 13.742 6.164 -13.566 1.00 89.06 95 ARG A N 1
ATOM 722 C CA . ARG A 1 95 ? 13.166 6.876 -14.701 1.00 89.06 95 ARG A CA 1
ATOM 723 C C . ARG A 1 95 ? 13.587 6.139 -15.959 1.00 89.06 95 ARG A C 1
ATOM 725 O O . ARG A 1 95 ? 14.778 5.992 -16.215 1.00 89.06 95 ARG A O 1
ATOM 732 N N . PHE A 1 96 ? 12.605 5.685 -16.725 1.00 93.31 96 PHE A N 1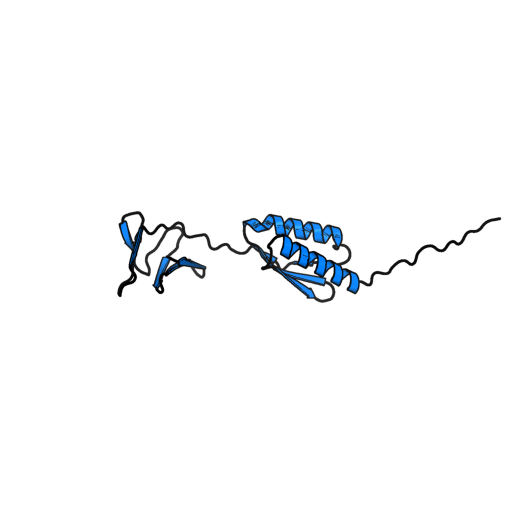
ATOM 733 C CA . PHE A 1 96 ? 12.836 5.105 -18.039 1.00 93.31 96 PHE A CA 1
ATOM 734 C C . PHE A 1 96 ? 12.430 6.127 -19.091 1.00 93.31 96 PHE A C 1
ATOM 736 O O . PHE A 1 96 ? 11.341 6.694 -19.020 1.00 93.31 96 PHE A O 1
ATOM 743 N N . GLN A 1 97 ?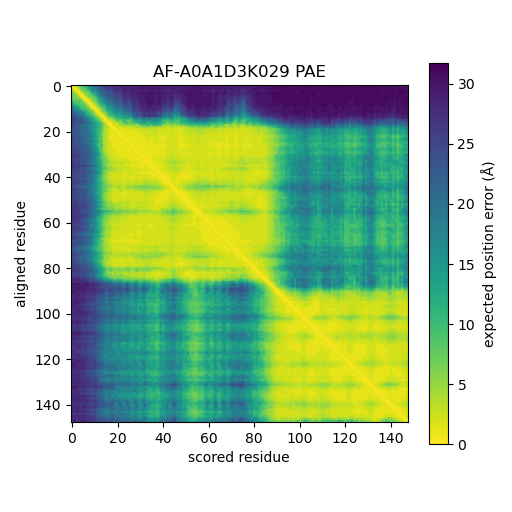 13.323 6.389 -20.039 1.00 95.31 97 GLN A N 1
ATOM 744 C CA . GLN A 1 97 ? 13.050 7.283 -21.160 1.00 95.31 97 GLN A CA 1
ATOM 745 C C . GLN A 1 97 ? 12.183 6.597 -22.219 1.00 95.31 97 GLN A C 1
ATOM 747 O O . GLN A 1 97 ? 11.357 7.238 -22.860 1.00 95.31 97 GLN A O 1
ATOM 752 N N . ALA A 1 98 ? 12.386 5.293 -22.404 1.00 95.44 98 ALA A N 1
ATOM 753 C CA . ALA A 1 98 ? 11.665 4.483 -23.372 1.00 95.44 98 ALA A CA 1
ATOM 754 C C . ALA A 1 98 ? 11.593 3.027 -22.908 1.00 95.44 98 ALA A C 1
ATOM 756 O O . ALA A 1 98 ? 12.458 2.559 -22.162 1.00 95.44 98 ALA A O 1
ATOM 757 N N . VAL A 1 99 ? 10.580 2.315 -23.398 1.00 96.44 99 VAL A N 1
ATOM 758 C CA . VAL A 1 99 ? 10.373 0.885 -23.156 1.00 96.44 99 VAL A CA 1
ATOM 759 C C . VAL A 1 99 ? 10.111 0.192 -24.483 1.00 96.44 99 VAL A C 1
ATOM 761 O O . VAL A 1 99 ? 9.346 0.685 -25.311 1.00 96.44 99 VAL A O 1
ATOM 764 N N . TRP A 1 100 ? 10.779 -0.937 -24.693 1.00 96.56 100 TRP A N 1
ATOM 765 C CA . TRP A 1 100 ? 10.646 -1.771 -25.877 1.00 96.56 100 TRP A CA 1
ATOM 766 C C . TRP A 1 100 ? 10.076 -3.138 -25.492 1.00 96.56 100 TRP A C 1
ATOM 768 O O . TRP A 1 100 ? 10.676 -3.845 -24.685 1.00 96.56 100 TRP A O 1
ATOM 778 N N . PHE A 1 101 ? 8.944 -3.513 -26.093 1.00 95.12 101 PHE A N 1
ATOM 779 C CA . PHE A 1 101 ? 8.181 -4.731 -25.770 1.00 95.12 101 PHE A CA 1
ATOM 780 C C . PHE A 1 101 ? 8.358 -5.886 -26.773 1.00 95.12 101 PHE A C 1
ATOM 782 O O . PHE A 1 101 ? 7.605 -6.853 -26.719 1.00 95.12 101 PHE A O 1
ATOM 789 N N . GLY A 1 102 ? 9.287 -5.783 -27.731 1.00 92.56 102 GLY A N 1
ATOM 790 C CA . GLY A 1 102 ? 9.515 -6.850 -28.717 1.00 92.56 102 GLY A CA 1
ATOM 791 C C . GLY A 1 102 ? 10.128 -8.124 -28.113 1.00 92.56 102 GLY A C 1
ATOM 792 O O . GLY A 1 102 ? 10.315 -8.215 -26.905 1.00 92.56 102 GLY A O 1
ATOM 793 N N . ASP A 1 103 ? 10.523 -9.072 -28.970 1.00 91.44 103 ASP A N 1
ATOM 794 C CA . ASP A 1 103 ? 10.993 -10.419 -28.577 1.00 91.44 103 ASP A CA 1
ATOM 795 C C . ASP A 1 103 ? 12.141 -10.447 -27.550 1.00 91.44 103 ASP A C 1
ATOM 797 O O . ASP A 1 103 ? 12.296 -11.414 -26.809 1.00 91.44 103 ASP A O 1
ATOM 801 N N . ASN A 1 104 ? 12.952 -9.389 -27.501 1.00 93.94 104 ASN A N 1
ATOM 802 C CA . ASN A 1 104 ? 13.959 -9.177 -26.466 1.00 93.94 104 ASN A CA 1
ATOM 803 C C . ASN A 1 104 ? 13.700 -7.819 -25.798 1.00 93.94 104 ASN A C 1
ATOM 805 O O . ASN A 1 104 ? 14.213 -6.799 -26.278 1.00 93.94 104 ASN A O 1
ATOM 809 N N . PRO A 1 105 ? 12.845 -7.771 -24.766 1.00 96.75 105 PRO A N 1
ATOM 810 C CA . PRO A 1 105 ? 12.371 -6.513 -24.227 1.00 96.75 105 PRO A CA 1
ATOM 811 C C . PRO A 1 105 ? 13.437 -5.835 -23.362 1.00 96.75 105 PRO A C 1
ATOM 813 O O . PRO A 1 105 ? 14.236 -6.484 -22.684 1.00 96.75 105 PRO A O 1
ATOM 816 N N . TYR A 1 106 ? 13.445 -4.504 -23.384 1.00 97.75 106 TYR A N 1
ATOM 817 C CA . TYR A 1 106 ? 14.389 -3.687 -22.621 1.00 97.75 106 TYR A CA 1
ATOM 818 C C . TYR A 1 106 ? 13.823 -2.297 -22.332 1.00 97.75 106 TYR A C 1
ATOM 820 O O . TYR A 1 106 ? 12.874 -1.838 -22.971 1.00 97.75 106 TYR A O 1
ATOM 828 N N . VAL A 1 107 ? 14.447 -1.596 -21.391 1.00 97.44 107 VAL A N 1
ATOM 829 C CA . VAL A 1 107 ? 14.201 -0.173 -21.119 1.00 97.44 107 VAL A CA 1
ATOM 830 C C . VAL A 1 107 ? 15.443 0.654 -21.428 1.00 97.44 107 VAL A C 1
ATOM 832 O O . VAL A 1 107 ? 16.560 0.137 -21.426 1.00 97.44 107 VAL A O 1
ATOM 835 N N . ILE A 1 108 ? 15.247 1.945 -21.679 1.00 97.31 108 ILE A N 1
ATOM 836 C CA . ILE A 1 108 ? 16.321 2.939 -21.741 1.00 97.31 108 ILE A CA 1
ATOM 837 C C . ILE A 1 108 ? 16.296 3.753 -20.449 1.00 97.31 108 ILE A C 1
ATOM 839 O O . ILE A 1 108 ? 15.267 4.361 -20.141 1.00 97.31 108 ILE A O 1
ATOM 843 N N . ASN A 1 109 ? 17.390 3.758 -19.683 1.00 94.19 109 ASN A N 1
ATOM 844 C CA . ASN A 1 109 ? 17.492 4.560 -18.457 1.00 94.19 109 ASN A CA 1
ATOM 845 C C . ASN A 1 109 ? 17.760 6.049 -18.755 1.00 94.19 109 ASN A C 1
ATOM 847 O O . ASN A 1 109 ? 17.853 6.476 -19.905 1.00 94.19 109 ASN A O 1
ATOM 851 N N . ASP A 1 110 ? 17.871 6.858 -17.706 1.00 92.12 110 ASP A N 1
ATOM 852 C CA . ASP A 1 110 ? 18.171 8.289 -17.784 1.00 92.12 110 ASP A CA 1
ATOM 853 C C . ASP A 1 110 ? 19.538 8.613 -18.414 1.00 92.12 110 ASP A C 1
ATOM 855 O O . ASP A 1 110 ? 19.675 9.677 -19.014 1.00 92.12 110 ASP A O 1
ATOM 859 N N . ASN A 1 111 ? 20.489 7.679 -18.385 1.00 92.12 111 ASN A N 1
ATOM 860 C CA . ASN A 1 111 ? 21.787 7.791 -19.058 1.00 92.12 111 ASN A CA 1
ATOM 861 C C . ASN A 1 111 ? 21.766 7.338 -20.531 1.00 92.12 111 ASN A C 1
ATOM 863 O O . ASN A 1 111 ? 22.788 7.418 -21.212 1.00 92.12 111 ASN A O 1
ATOM 867 N N . GLY A 1 112 ? 20.628 6.856 -21.042 1.00 94.62 112 GLY A N 1
ATOM 868 C CA . GLY A 1 112 ? 20.521 6.313 -22.399 1.00 94.62 112 GLY A CA 1
ATOM 869 C C . GLY A 1 112 ? 20.978 4.853 -22.536 1.00 94.62 112 GLY A C 1
ATOM 870 O O . GLY A 1 112 ? 21.066 4.335 -23.650 1.00 94.62 112 GLY A O 1
ATOM 871 N N . GLU A 1 113 ? 21.258 4.170 -21.427 1.00 96.50 113 GLU A N 1
ATOM 872 C CA . GLU A 1 113 ? 21.705 2.779 -21.410 1.00 96.50 113 GLU A CA 1
ATOM 873 C C . GLU A 1 113 ? 20.525 1.816 -21.569 1.00 96.50 113 GLU A C 1
ATOM 875 O O . GLU A 1 113 ? 19.448 2.018 -21.001 1.00 96.50 113 GLU A O 1
ATOM 880 N N . ARG A 1 114 ? 20.744 0.732 -22.325 1.00 97.50 114 ARG A N 1
ATOM 881 C CA . ARG A 1 114 ? 19.779 -0.366 -22.472 1.00 97.50 114 ARG A CA 1
ATOM 882 C C . ARG A 1 114 ? 19.881 -1.308 -21.284 1.00 97.50 114 ARG A C 1
ATOM 884 O O . ARG A 1 114 ? 20.922 -1.930 -21.086 1.00 97.50 114 ARG A O 1
ATOM 891 N N . LEU A 1 115 ? 18.787 -1.457 -20.550 1.00 97.94 115 LEU A N 1
ATOM 892 C CA . LEU A 1 115 ? 18.676 -2.391 -19.436 1.00 97.94 115 LEU A CA 1
ATOM 893 C C . LEU A 1 115 ? 17.685 -3.499 -19.789 1.00 97.94 115 LEU A C 1
ATOM 895 O O . LEU A 1 115 ? 16.557 -3.230 -20.204 1.00 97.94 115 LEU A O 1
ATOM 899 N N . PHE A 1 116 ? 18.118 -4.741 -19.606 1.00 97.62 116 PHE A N 1
ATOM 900 C CA . PHE A 1 116 ? 17.332 -5.949 -19.854 1.00 97.62 116 PHE A CA 1
ATOM 901 C C . PHE A 1 116 ? 16.850 -6.553 -18.527 1.00 97.62 116 PHE A C 1
ATOM 903 O O . PHE A 1 116 ? 17.447 -6.262 -17.483 1.00 97.62 116 PHE A O 1
ATOM 910 N N . PRO A 1 117 ? 15.805 -7.402 -18.537 1.00 97.69 117 PRO A N 1
ATOM 911 C CA . PRO A 1 117 ? 15.456 -8.241 -17.393 1.00 97.69 117 PRO A CA 1
ATOM 912 C C . PRO A 1 117 ? 16.689 -8.867 -16.714 1.00 97.69 117 PRO A C 1
ATOM 914 O O . PRO A 1 117 ? 17.560 -9.428 -17.375 1.00 97.69 117 PRO A O 1
ATOM 917 N N . GLY A 1 118 ? 16.780 -8.725 -15.393 1.00 97.19 118 GLY A N 1
ATOM 918 C CA . GLY A 1 118 ? 17.938 -9.066 -14.563 1.00 97.19 118 GLY A CA 1
ATOM 919 C C . GLY A 1 118 ? 18.869 -7.890 -14.235 1.00 97.19 118 GLY A C 1
ATOM 920 O O . GLY A 1 118 ? 19.718 -8.027 -13.355 1.00 97.19 118 GLY A O 1
ATOM 921 N N . ALA A 1 119 ? 18.723 -6.731 -14.886 1.00 96.94 119 ALA A N 1
ATOM 922 C CA . ALA A 1 119 ? 19.558 -5.562 -14.609 1.00 96.94 119 ALA A CA 1
ATOM 923 C C . ALA A 1 119 ? 19.299 -4.981 -13.210 1.00 96.94 119 ALA A C 1
ATOM 925 O O . ALA A 1 119 ? 18.151 -4.779 -12.807 1.00 96.94 119 ALA A O 1
ATOM 926 N N . ALA A 1 120 ? 20.378 -4.660 -12.494 1.00 95.06 120 ALA A N 1
ATOM 927 C CA . ALA A 1 120 ? 20.308 -3.967 -11.214 1.00 95.06 120 ALA A CA 1
ATOM 928 C C . ALA A 1 120 ? 19.970 -2.480 -11.405 1.00 95.06 120 ALA A C 1
ATOM 930 O O . ALA A 1 120 ? 20.421 -1.832 -12.349 1.00 95.06 120 ALA A O 1
ATOM 931 N N . LEU A 1 121 ? 19.187 -1.947 -10.477 1.00 93.62 121 LEU A N 1
ATO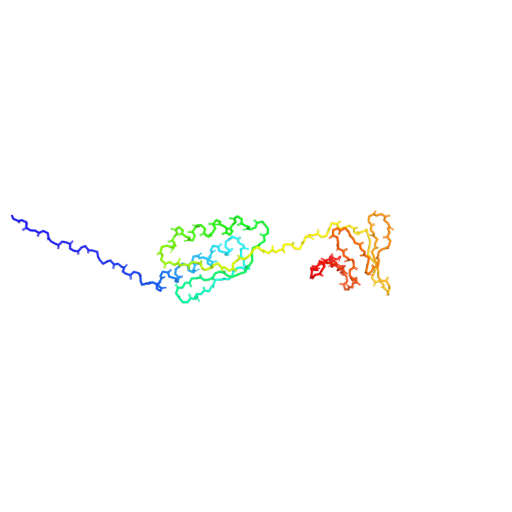M 932 C CA . LEU A 1 121 ? 18.715 -0.570 -10.419 1.00 93.62 121 LEU A CA 1
ATOM 933 C C . LEU A 1 121 ? 19.075 0.029 -9.048 1.00 93.62 121 LEU A C 1
ATOM 935 O O . LEU A 1 121 ? 19.611 -0.646 -8.164 1.00 93.62 121 LEU A O 1
ATOM 939 N N . ALA A 1 122 ? 18.774 1.314 -8.858 1.00 88.56 122 ALA A N 1
ATOM 940 C CA . ALA A 1 122 ? 18.959 1.987 -7.575 1.00 88.56 122 ALA A CA 1
ATOM 941 C C . ALA A 1 122 ? 18.175 1.299 -6.439 1.00 88.56 122 ALA A C 1
ATOM 943 O O . ALA A 1 122 ? 17.157 0.647 -6.672 1.00 88.56 122 ALA A O 1
ATOM 944 N N . ASP A 1 123 ? 18.637 1.473 -5.199 1.00 86.62 123 ASP A N 1
ATOM 945 C CA . ASP A 1 123 ? 17.991 0.956 -3.983 1.00 86.62 123 ASP A CA 1
ATOM 946 C C . ASP A 1 123 ? 17.742 -0.568 -3.997 1.00 86.62 123 ASP A C 1
ATOM 948 O O . ASP A 1 123 ? 16.746 -1.048 -3.446 1.00 86.62 123 ASP A O 1
ATOM 952 N N . ASN A 1 124 ? 18.647 -1.324 -4.635 1.00 89.88 124 ASN A N 1
ATOM 953 C CA . ASN A 1 124 ? 18.608 -2.787 -4.768 1.00 89.88 124 ASN A CA 1
ATOM 954 C C . ASN A 1 124 ? 17.389 -3.320 -5.540 1.00 89.88 124 ASN A C 1
ATOM 956 O O . ASN A 1 124 ? 17.056 -4.502 -5.428 1.00 89.88 124 ASN A O 1
ATOM 960 N N . TRP A 1 125 ? 16.735 -2.468 -6.328 1.00 93.62 125 TRP A N 1
ATOM 961 C CA . TRP A 1 125 ? 15.731 -2.912 -7.284 1.00 93.62 125 TRP A CA 1
ATOM 962 C C . TRP A 1 125 ? 16.385 -3.650 -8.451 1.00 93.62 125 TRP A C 1
ATOM 964 O O . TRP A 1 125 ? 17.523 -3.380 -8.826 1.00 93.62 125 TRP A O 1
ATOM 974 N N . ILE A 1 126 ? 15.646 -4.571 -9.049 1.00 96.12 126 ILE A N 1
ATOM 975 C CA . ILE A 1 126 ? 16.032 -5.298 -10.253 1.00 96.12 126 ILE A CA 1
ATOM 976 C C . ILE A 1 126 ? 14.913 -5.118 -11.271 1.00 96.12 126 ILE A C 1
ATOM 978 O O . ILE A 1 126 ? 13.733 -5.211 -10.923 1.00 96.12 126 ILE A O 1
ATOM 982 N N . LEU A 1 127 ? 15.276 -4.857 -12.525 1.00 97.06 127 LEU A N 1
ATOM 983 C CA . LEU A 1 127 ? 14.346 -4.944 -13.643 1.00 97.06 127 LEU A CA 1
ATOM 984 C C . LEU A 1 127 ? 13.987 -6.411 -13.825 1.00 97.06 127 LEU A C 1
ATOM 986 O O . LEU A 1 127 ? 14.805 -7.182 -14.306 1.00 97.06 127 LEU A O 1
ATOM 990 N N . GLU A 1 128 ? 12.807 -6.827 -13.397 1.00 97.56 128 GLU A N 1
ATOM 991 C CA . GLU A 1 128 ? 12.494 -8.247 -13.375 1.00 97.56 128 GLU A CA 1
ATOM 992 C C . GLU A 1 128 ? 11.934 -8.724 -14.710 1.00 97.56 128 GLU A C 1
ATOM 994 O O . GLU A 1 128 ? 12.410 -9.714 -15.257 1.00 97.56 128 GLU A O 1
ATOM 999 N N . ARG A 1 129 ? 10.911 -8.039 -15.221 1.00 97.19 129 ARG A N 1
ATOM 1000 C CA . ARG A 1 129 ? 10.246 -8.411 -16.469 1.00 97.19 129 ARG A CA 1
ATOM 1001 C C . ARG A 1 129 ? 9.572 -7.213 -17.117 1.00 97.19 129 ARG A C 1
ATOM 1003 O O . ARG A 1 129 ? 9.261 -6.220 -16.459 1.00 97.19 129 ARG A O 1
ATOM 1010 N N . ILE A 1 130 ? 9.379 -7.325 -18.423 1.00 97.56 130 ILE A N 1
ATOM 1011 C CA . ILE A 1 130 ? 8.701 -6.340 -19.258 1.00 97.56 130 ILE A CA 1
ATOM 1012 C C . ILE A 1 130 ? 7.735 -7.130 -20.128 1.00 97.56 130 ILE A C 1
ATOM 1014 O O . ILE A 1 130 ? 8.157 -7.901 -20.986 1.00 97.56 130 ILE A O 1
ATOM 1018 N N . GLU A 1 131 ? 6.449 -6.980 -19.866 1.00 94.38 131 GLU A N 1
ATOM 1019 C CA . GLU A 1 131 ? 5.392 -7.743 -20.523 1.00 94.38 131 GLU A CA 1
ATOM 1020 C C . GLU A 1 131 ? 4.073 -6.988 -20.389 1.00 94.38 131 GLU A C 1
ATOM 1022 O O . GLU A 1 131 ? 3.942 -6.140 -19.518 1.00 94.38 131 GLU A O 1
ATOM 1027 N N . ASN A 1 132 ? 3.082 -7.289 -21.229 1.00 90.88 132 ASN A N 1
ATOM 1028 C CA . ASN A 1 132 ? 1.710 -6.788 -21.059 1.00 90.88 132 ASN A CA 1
ATOM 1029 C C . ASN A 1 132 ? 1.573 -5.256 -20.892 1.00 90.88 132 ASN A C 1
ATOM 1031 O O . ASN A 1 132 ? 0.666 -4.803 -20.205 1.00 90.88 132 ASN A O 1
ATOM 1035 N N . HIS A 1 133 ? 2.425 -4.455 -21.545 1.00 92.38 133 HIS A N 1
ATOM 1036 C CA . HIS A 1 133 ? 2.494 -2.987 -21.380 1.00 92.38 133 HIS A CA 1
ATOM 1037 C C . HIS A 1 133 ? 2.912 -2.518 -19.975 1.00 92.38 133 HIS A C 1
ATOM 1039 O O . HIS A 1 133 ? 2.663 -1.383 -19.569 1.00 92.38 133 HIS A O 1
ATOM 1045 N N . GLU A 1 134 ? 3.601 -3.387 -19.245 1.00 95.62 134 GLU A N 1
ATOM 1046 C CA . GLU A 1 134 ? 4.070 -3.152 -17.892 1.00 95.62 134 GLU A CA 1
ATOM 1047 C C . GLU A 1 134 ? 5.579 -3.385 -17.782 1.00 95.62 134 GLU A C 1
ATOM 1049 O O . GLU A 1 134 ? 6.161 -4.259 -18.432 1.00 95.62 134 GLU A O 1
ATOM 1054 N N . VAL A 1 135 ? 6.216 -2.603 -16.912 1.00 96.19 135 VAL A N 1
ATOM 1055 C CA . VAL A 1 135 ? 7.577 -2.853 -16.434 1.00 96.19 135 VAL A CA 1
ATOM 1056 C C . VAL A 1 135 ? 7.498 -3.221 -14.967 1.00 96.19 135 VAL A C 1
ATOM 1058 O O . VAL A 1 135 ? 6.988 -2.454 -14.149 1.00 96.19 135 VAL A O 1
ATOM 1061 N N . ILE A 1 136 ? 8.020 -4.392 -14.629 1.00 95.75 136 ILE A N 1
ATOM 1062 C CA . ILE A 1 136 ? 7.890 -4.963 -13.297 1.00 95.75 136 ILE A CA 1
ATOM 1063 C C . ILE A 1 136 ? 9.267 -5.032 -12.667 1.00 95.75 136 ILE A C 1
ATOM 1065 O O . ILE A 1 136 ? 10.220 -5.577 -13.228 1.00 95.75 136 ILE A O 1
ATOM 1069 N N . LEU A 1 137 ? 9.361 -4.425 -11.492 1.00 95.44 137 LEU A N 1
ATOM 1070 C CA . LEU A 1 137 ? 10.578 -4.286 -10.717 1.00 95.44 137 LEU A CA 1
ATOM 1071 C C . LEU A 1 137 ? 10.472 -5.149 -9.468 1.00 95.44 137 LEU A C 1
ATOM 1073 O O . LEU A 1 137 ? 9.388 -5.270 -8.892 1.00 95.44 137 LEU A O 1
ATOM 1077 N N . ALA A 1 138 ? 11.594 -5.722 -9.042 1.00 93.88 138 ALA A N 1
ATOM 1078 C CA . ALA A 1 138 ? 11.673 -6.573 -7.862 1.00 93.88 138 ALA A CA 1
ATOM 1079 C C . ALA A 1 138 ? 12.729 -6.101 -6.861 1.00 93.88 138 ALA A C 1
ATOM 1081 O O . ALA A 1 138 ? 13.814 -5.678 -7.255 1.00 93.88 138 ALA A O 1
ATOM 1082 N N . ARG A 1 139 ? 12.425 -6.228 -5.568 1.00 90.94 139 ARG A N 1
ATOM 1083 C CA . ARG A 1 139 ? 13.375 -6.067 -4.462 1.00 90.94 139 ARG A CA 1
ATOM 1084 C C . ARG A 1 139 ? 13.050 -7.097 -3.381 1.00 90.94 139 ARG A C 1
ATOM 1086 O O . ARG A 1 139 ? 12.145 -6.907 -2.575 1.00 90.94 139 ARG A O 1
ATOM 1093 N N . GLY A 1 140 ? 13.758 -8.225 -3.394 1.00 87.31 140 GLY A N 1
ATOM 1094 C CA . GLY A 1 140 ? 13.350 -9.397 -2.613 1.00 87.31 140 GLY A CA 1
ATOM 1095 C C . GLY A 1 140 ? 11.949 -9.865 -3.029 1.00 87.31 140 GLY A C 1
ATOM 1096 O O . GLY A 1 140 ? 11.692 -10.063 -4.216 1.00 87.31 140 GLY A O 1
ATOM 1097 N N . GLU A 1 141 ? 11.043 -9.981 -2.058 1.00 86.12 141 GLU A N 1
ATOM 1098 C CA . GLU A 1 141 ? 9.630 -10.341 -2.273 1.00 86.12 141 GLU A CA 1
ATOM 1099 C C . GLU A 1 141 ? 8.768 -9.158 -2.761 1.00 86.12 141 GLU A C 1
ATOM 1101 O O . GLU A 1 141 ? 7.633 -9.343 -3.198 1.00 86.12 141 GLU A O 1
ATOM 1106 N N . GLU A 1 142 ? 9.276 -7.923 -2.689 1.00 86.56 142 GLU A N 1
ATOM 1107 C CA . GLU A 1 142 ? 8.520 -6.739 -3.095 1.00 86.56 142 GLU A CA 1
ATOM 1108 C C . GLU A 1 142 ? 8.505 -6.594 -4.615 1.00 86.56 142 GLU A C 1
ATOM 1110 O O . GLU A 1 142 ? 9.551 -6.676 -5.264 1.00 86.56 142 GLU A O 1
ATOM 1115 N N . ARG A 1 143 ? 7.323 -6.304 -5.175 1.00 90.81 143 ARG A N 1
ATOM 1116 C CA . ARG A 1 143 ? 7.137 -6.008 -6.598 1.00 90.81 143 ARG A CA 1
ATOM 1117 C C . ARG A 1 143 ? 6.497 -4.655 -6.815 1.00 90.81 143 ARG A C 1
ATOM 1119 O O . ARG A 1 143 ? 5.557 -4.280 -6.119 1.00 90.81 143 ARG A O 1
ATOM 1126 N N . PHE A 1 144 ? 7.001 -3.940 -7.810 1.00 90.75 144 PHE A N 1
ATOM 1127 C CA . PHE A 1 144 ? 6.462 -2.660 -8.232 1.00 90.75 144 PHE A CA 1
ATOM 1128 C C . PHE A 1 144 ? 6.234 -2.669 -9.737 1.00 90.75 144 PHE A C 1
ATOM 1130 O O . PHE A 1 144 ? 7.162 -2.918 -10.505 1.00 90.75 144 PHE A O 1
ATOM 1137 N N . THR A 1 145 ? 5.007 -2.369 -10.142 1.00 92.38 145 THR A N 1
ATOM 1138 C CA . THR A 1 145 ? 4.603 -2.330 -11.545 1.00 92.38 145 THR A CA 1
ATOM 1139 C C . THR A 1 145 ? 4.483 -0.886 -12.011 1.00 92.38 145 THR A C 1
ATOM 1141 O O . THR A 1 145 ? 3.788 -0.076 -11.395 1.00 92.38 145 THR A O 1
ATOM 1144 N N . LEU A 1 146 ? 5.156 -0.568 -13.113 1.00 90.25 146 LEU A N 1
ATOM 1145 C CA . LEU A 1 146 ? 4.936 0.641 -13.891 1.00 90.25 146 LEU A CA 1
ATOM 1146 C C . LEU A 1 146 ? 4.060 0.280 -15.084 1.00 90.25 146 LEU A C 1
ATOM 1148 O O . LEU A 1 146 ? 4.500 -0.456 -15.963 1.00 90.25 146 LEU A O 1
ATOM 1152 N N . THR A 1 147 ? 2.846 0.815 -15.111 1.00 89.56 147 THR A N 1
ATOM 1153 C CA . THR A 1 147 ? 1.965 0.757 -16.281 1.00 89.56 147 THR A CA 1
ATOM 1154 C C . THR A 1 147 ? 2.272 1.948 -17.188 1.00 89.56 147 THR A C 1
ATOM 1156 O O . THR A 1 147 ? 2.461 3.062 -16.684 1.00 89.56 147 THR A O 1
ATOM 1159 N N . LEU A 1 148 ? 2.365 1.704 -18.497 1.00 83.69 148 LEU A N 1
ATOM 1160 C CA . LEU A 1 148 ? 2.808 2.666 -19.514 1.00 83.69 148 LEU A CA 1
ATOM 1161 C C . LEU A 1 148 ? 1.686 3.071 -20.470 1.00 83.69 148 LEU A C 1
ATOM 1163 O O . LEU A 1 148 ? 0.771 2.249 -20.695 1.00 83.69 148 LEU A O 1
#

Mean predicted aligned error: 11.59 Å

Radius of gyration: 26.79 Å; Cα contacts (8 Å, |Δi|>4): 214; chains: 1; bounding box: 63×28×90 Å

Solvent-accessible surface area (backbone atoms only — not comparable to full-atom values): 9017 Å² total; per-residue (Å²): 133,88,78,87,83,80,82,72,73,89,74,78,77,74,49,71,68,58,54,42,54,51,53,48,55,52,48,56,52,51,30,58,75,72,68,41,75,58,48,47,78,47,78,55,97,82,26,38,35,39,38,38,44,39,52,86,89,37,50,65,58,53,54,52,49,51,56,50,45,47,74,78,37,46,91,81,36,54,75,45,90,48,64,40,80,44,84,72,76,74,76,73,91,74,59,70,77,45,76,45,80,57,102,79,37,36,34,24,36,83,88,68,47,80,42,41,64,71,34,80,47,72,97,68,26,26,38,55,45,63,53,96,67,31,42,33,32,32,44,88,92,46,74,48,77,46,80,115

pLDDT: mean 86.3, std 16.02, range [33.38, 97.94]

InterPro domains:
  IPR053946 YscD-like, Bon-like domain 3 [PF21934] (22-79)
  IPR057770 YscD/Y4YQ, C-terminal domain [PF23893] (97-146)

Foldseek 3Di:
DDDDDPDDDPPPPCDLLNLLVVLQVVLVVLCVVLVVVQWDWDDDPSAIEIAGEDEPVCVVSVVVSVVVSCVVDVVRHHYDDHYYYDPDPPAFPFDFPDWDAPPFTWTQGPVRDTGGAQDAGPPRKTQHDDHPQWTWIDRPPDIDIDHD